Protein AF-A6LJC1-F1 (afdb_monomer)

Structure (mmCIF, N/CA/C/O backbone):
data_AF-A6LJC1-F1
#
_entry.id   AF-A6LJC1-F1
#
loop_
_atom_site.group_PDB
_atom_site.id
_atom_site.type_symbol
_atom_site.label_atom_id
_atom_site.label_alt_id
_atom_site.label_comp_id
_atom_site.label_asym_id
_atom_site.label_entity_id
_atom_site.label_seq_id
_atom_site.pdbx_PDB_ins_code
_atom_site.Cartn_x
_atom_site.Cartn_y
_atom_site.Cartn_z
_atom_site.occupancy
_atom_site.B_iso_or_equiv
_atom_site.auth_seq_id
_atom_site.auth_comp_id
_atom_site.auth_asym_id
_atom_site.auth_atom_id
_atom_site.pdbx_PDB_model_num
ATOM 1 N N . MET A 1 1 ? 18.088 35.840 -22.273 1.00 44.97 1 MET A N 1
ATOM 2 C CA . MET A 1 1 ? 19.261 35.003 -22.589 1.00 44.97 1 MET A CA 1
ATOM 3 C C . MET A 1 1 ? 19.607 34.195 -21.344 1.00 44.97 1 MET A C 1
ATOM 5 O O . MET A 1 1 ? 20.557 34.519 -20.657 1.00 44.97 1 MET A O 1
ATOM 9 N N . PHE A 1 2 ? 18.750 33.242 -20.969 1.00 52.53 2 PHE A N 1
ATOM 10 C CA . PHE A 1 2 ? 18.917 32.394 -19.770 1.00 52.53 2 PHE A CA 1
ATOM 11 C C . PHE A 1 2 ? 18.926 30.900 -20.151 1.00 52.53 2 PHE A C 1
ATOM 13 O O . PHE A 1 2 ? 18.667 30.050 -19.310 1.00 52.53 2 PHE A O 1
ATOM 20 N N . PHE A 1 3 ? 19.158 30.592 -21.434 1.00 51.66 3 PHE A N 1
ATOM 21 C CA . PHE A 1 3 ? 19.038 29.243 -21.999 1.00 51.66 3 PHE A CA 1
ATOM 22 C C . PHE A 1 3 ? 20.024 28.993 -23.157 1.00 51.66 3 PHE A C 1
ATOM 24 O O . PHE A 1 3 ? 19.712 28.208 -24.041 1.00 51.66 3 PHE A O 1
ATOM 31 N N . ASP A 1 4 ? 21.180 29.666 -23.185 1.00 53.00 4 ASP A N 1
ATOM 32 C CA . ASP A 1 4 ? 22.163 29.502 -24.276 1.00 53.00 4 ASP A CA 1
ATOM 33 C C . ASP A 1 4 ? 23.352 28.583 -23.908 1.00 53.00 4 ASP A C 1
ATOM 35 O O . ASP A 1 4 ? 24.203 28.348 -24.753 1.00 53.00 4 ASP A O 1
ATOM 39 N N . ASP A 1 5 ? 23.380 28.000 -22.698 1.00 48.84 5 ASP A N 1
ATOM 40 C CA . ASP A 1 5 ? 24.430 27.065 -22.238 1.00 48.84 5 ASP A CA 1
ATOM 41 C C . ASP A 1 5 ? 23.852 25.666 -21.900 1.00 48.84 5 ASP A C 1
ATOM 43 O O . ASP A 1 5 ? 24.115 25.103 -20.838 1.00 48.84 5 ASP A O 1
ATOM 47 N N . ILE A 1 6 ? 22.992 25.109 -22.763 1.00 56.88 6 ILE A N 1
ATOM 48 C CA . ILE A 1 6 ? 22.464 23.731 -22.634 1.00 56.88 6 ILE A CA 1
ATOM 49 C C . ILE A 1 6 ? 23.074 22.866 -23.744 1.00 56.88 6 ILE A C 1
ATOM 51 O O . ILE A 1 6 ? 22.372 22.377 -24.619 1.00 56.88 6 ILE A O 1
ATOM 55 N N . ASP A 1 7 ? 24.393 22.691 -23.720 1.00 52.44 7 ASP A N 1
ATOM 56 C CA . ASP A 1 7 ? 25.081 21.688 -24.553 1.00 52.44 7 ASP A CA 1
ATOM 57 C C . ASP A 1 7 ? 25.532 20.456 -23.736 1.00 52.44 7 ASP A C 1
ATOM 59 O O . ASP A 1 7 ? 26.053 19.498 -24.293 1.00 52.44 7 ASP A O 1
ATOM 63 N N . ASP A 1 8 ? 25.252 20.412 -22.425 1.00 54.47 8 ASP A N 1
ATOM 64 C CA . ASP A 1 8 ? 25.630 19.311 -21.511 1.00 54.47 8 ASP A CA 1
ATOM 65 C C . ASP A 1 8 ? 24.473 18.322 -21.217 1.00 54.47 8 ASP A C 1
ATOM 67 O O . ASP A 1 8 ? 24.368 17.720 -20.142 1.00 54.47 8 ASP A O 1
ATOM 71 N N . PHE A 1 9 ? 23.558 18.155 -22.179 1.00 51.75 9 PHE A N 1
ATOM 72 C CA . PHE A 1 9 ? 22.366 17.306 -22.046 1.00 51.75 9 PHE A CA 1
ATOM 73 C C . PHE A 1 9 ? 22.691 15.798 -21.992 1.00 51.75 9 PHE A C 1
ATOM 75 O O . PHE A 1 9 ? 21.940 15.044 -21.375 1.00 51.75 9 PHE A O 1
ATOM 82 N N . GLU A 1 10 ? 23.836 15.355 -22.533 1.00 56.34 10 GLU A N 1
ATOM 83 C CA . GLU A 1 10 ? 24.257 13.941 -22.477 1.00 56.34 10 GLU A CA 1
ATOM 84 C C . GLU A 1 10 ? 24.495 13.451 -21.034 1.00 56.34 10 GLU A C 1
ATOM 86 O O . GLU A 1 10 ? 24.238 12.288 -20.728 1.00 56.34 10 GLU A O 1
ATOM 91 N N . SER A 1 11 ? 24.891 14.334 -20.105 1.00 65.38 11 SER A N 1
ATOM 92 C CA . SER A 1 11 ? 25.099 13.951 -18.696 1.00 65.38 11 SER A CA 1
ATOM 93 C C . SER A 1 11 ? 23.804 13.867 -17.879 1.00 65.38 11 SER A C 1
ATOM 95 O O . SER A 1 11 ? 23.772 13.227 -16.823 1.00 65.38 11 SER A O 1
ATOM 97 N N . LEU A 1 12 ? 22.722 14.499 -18.351 1.00 73.12 12 LEU A N 1
ATOM 98 C CA . LEU A 1 12 ? 21.452 14.544 -17.630 1.00 73.12 12 LEU A CA 1
ATOM 99 C C . LEU A 1 12 ? 20.742 13.191 -17.691 1.00 73.12 12 LEU A C 1
ATOM 101 O O . LEU A 1 12 ? 20.231 12.726 -16.672 1.00 73.12 12 LEU A O 1
ATOM 105 N N . ASP A 1 13 ? 20.744 12.542 -18.855 1.00 75.12 13 ASP A N 1
ATOM 106 C CA . ASP A 1 13 ? 20.148 11.216 -19.019 1.00 75.12 13 ASP A CA 1
ATOM 107 C C . ASP A 1 13 ? 20.894 10.165 -18.187 1.00 75.12 13 ASP A C 1
ATOM 109 O O . ASP A 1 13 ? 20.263 9.377 -17.477 1.00 75.12 13 ASP A O 1
ATOM 113 N N . ASP A 1 14 ? 22.228 10.205 -18.164 1.00 76.81 14 ASP A N 1
ATOM 114 C CA . ASP A 1 14 ? 23.044 9.329 -17.315 1.00 76.81 14 ASP A CA 1
ATOM 115 C C . ASP A 1 14 ? 22.827 9.591 -15.819 1.00 76.81 14 ASP A C 1
ATOM 117 O O . ASP A 1 14 ? 22.738 8.655 -15.017 1.00 76.81 14 ASP A O 1
ATOM 121 N N . PHE A 1 15 ? 22.660 10.855 -15.426 1.00 76.56 15 PHE A N 1
ATOM 122 C CA . PHE A 1 15 ? 22.322 11.225 -14.055 1.00 76.56 15 PHE A CA 1
ATOM 123 C C . PHE A 1 15 ? 20.930 10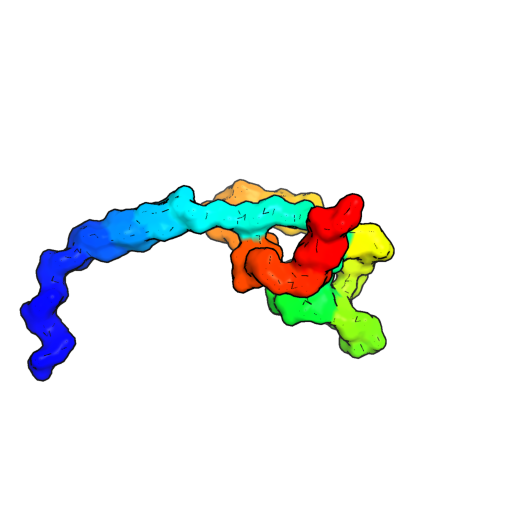.720 -13.647 1.00 76.56 15 PHE A C 1
ATOM 125 O O . PHE A 1 15 ? 20.769 10.120 -12.580 1.00 76.56 15 PHE A O 1
ATOM 132 N N . VAL A 1 16 ? 19.923 10.892 -14.509 1.00 74.56 16 VAL A N 1
ATOM 133 C CA . VAL A 1 16 ? 18.558 10.396 -14.280 1.00 74.56 16 VAL A CA 1
ATOM 134 C C . VAL A 1 16 ? 18.544 8.869 -14.210 1.00 74.56 16 VAL A C 1
ATOM 136 O O . VAL A 1 16 ? 17.908 8.305 -13.316 1.00 74.56 16 VAL A O 1
ATOM 139 N N . ASN A 1 17 ? 19.278 8.192 -15.093 1.00 71.56 17 ASN A N 1
ATOM 140 C CA . ASN A 1 17 ? 19.416 6.738 -15.082 1.00 71.56 17 ASN A CA 1
ATOM 141 C C . ASN A 1 17 ? 20.123 6.244 -13.812 1.00 71.56 17 ASN A C 1
ATOM 143 O O . ASN A 1 17 ? 19.676 5.276 -13.196 1.00 71.56 17 ASN A O 1
ATOM 147 N N . SER A 1 18 ? 21.165 6.939 -13.354 1.00 72.69 18 SER A N 1
ATOM 148 C CA . SER A 1 18 ? 21.846 6.632 -12.093 1.00 72.69 18 SER A CA 1
ATOM 149 C C . SER A 1 18 ? 20.915 6.768 -10.884 1.00 72.69 18 SER A C 1
ATOM 151 O O . SER A 1 18 ? 20.895 5.888 -10.023 1.00 72.69 18 SER A O 1
ATOM 153 N N . ILE A 1 19 ? 20.078 7.810 -10.827 1.00 70.12 19 ILE A N 1
ATOM 154 C CA . ILE A 1 19 ? 19.088 7.966 -9.750 1.00 70.12 19 ILE A CA 1
ATOM 155 C C . ILE A 1 19 ? 18.021 6.872 -9.824 1.00 70.12 19 ILE A C 1
ATOM 157 O O . ILE A 1 19 ? 17.723 6.247 -8.807 1.00 70.12 19 ILE A O 1
ATOM 161 N N . ARG A 1 20 ? 17.470 6.591 -11.011 1.00 66.38 20 ARG A N 1
ATOM 162 C CA . ARG A 1 20 ? 16.469 5.524 -11.192 1.00 66.38 20 ARG A CA 1
ATOM 163 C C . ARG A 1 20 ? 16.983 4.169 -10.708 1.00 66.38 20 ARG A C 1
ATOM 165 O O . ARG A 1 20 ? 16.232 3.437 -10.071 1.00 66.38 20 ARG A O 1
ATOM 172 N N . ASN A 1 21 ? 18.257 3.873 -10.955 1.00 65.12 21 ASN A N 1
ATOM 173 C CA . ASN A 1 21 ? 18.873 2.598 -10.590 1.00 65.12 21 ASN A CA 1
ATOM 174 C C . ASN A 1 21 ? 19.344 2.524 -9.124 1.00 65.12 21 ASN A C 1
ATOM 176 O O . ASN A 1 21 ? 19.501 1.423 -8.603 1.00 65.12 21 ASN A O 1
ATOM 180 N N . ASN A 1 22 ? 19.553 3.659 -8.444 1.00 61.28 22 ASN A N 1
ATOM 181 C CA . ASN A 1 22 ? 20.062 3.697 -7.064 1.00 61.28 22 ASN A CA 1
ATOM 182 C C . ASN A 1 22 ? 18.994 3.974 -5.989 1.00 61.28 22 ASN A C 1
ATOM 184 O O . ASN A 1 22 ? 19.276 3.834 -4.796 1.00 61.28 22 ASN A O 1
ATOM 188 N N . VAL A 1 23 ? 17.763 4.345 -6.360 1.00 63.72 23 VAL A N 1
ATOM 189 C CA . VAL A 1 23 ? 16.673 4.540 -5.389 1.00 63.72 23 VAL A CA 1
ATOM 190 C C . VAL A 1 23 ? 16.021 3.193 -5.067 1.00 63.72 23 VAL A C 1
ATOM 192 O O . VAL A 1 23 ? 15.080 2.748 -5.721 1.00 63.72 23 VAL A O 1
ATOM 195 N N . SER A 1 24 ? 16.522 2.536 -4.021 1.00 67.75 24 SER A N 1
ATOM 196 C CA . SER A 1 24 ? 15.901 1.327 -3.479 1.00 67.75 24 SER A CA 1
ATOM 197 C C . SER A 1 24 ? 14.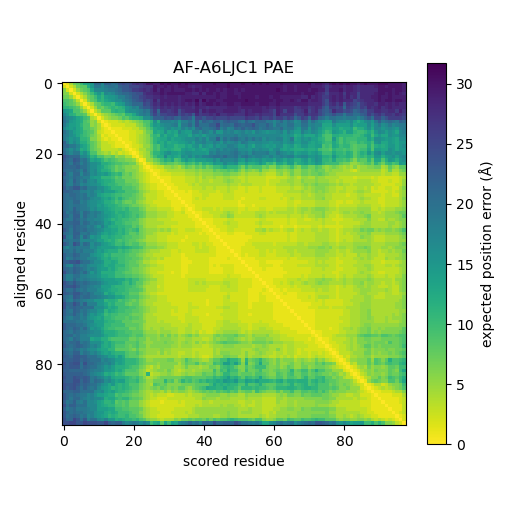702 1.689 -2.602 1.00 67.75 24 SER A C 1
ATOM 199 O O . SER A 1 24 ? 14.838 2.349 -1.568 1.00 67.75 24 SER A O 1
ATOM 201 N N . CYS A 1 25 ? 13.508 1.255 -3.006 1.00 72.38 25 CYS A N 1
ATOM 202 C CA . CYS A 1 25 ? 12.335 1.352 -2.148 1.00 72.38 25 CYS A CA 1
ATOM 203 C C . CYS A 1 25 ? 12.510 0.469 -0.902 1.00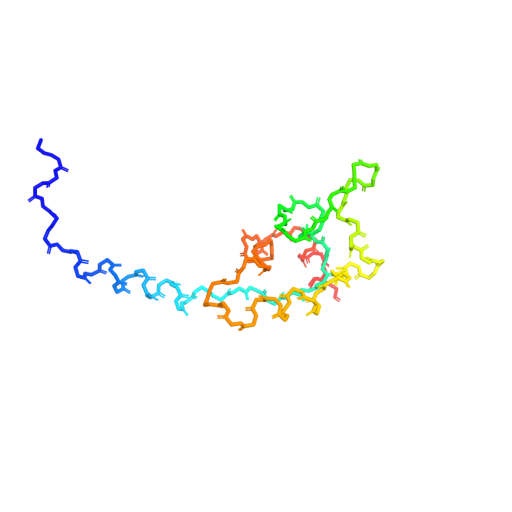 72.38 25 CYS A C 1
ATOM 205 O O . CYS A 1 25 ? 12.842 -0.710 -1.035 1.00 72.38 25 CYS A O 1
ATOM 207 N N . PRO A 1 26 ? 12.210 0.971 0.308 1.00 77.38 26 PRO A N 1
ATOM 208 C CA . PRO A 1 26 ? 12.177 0.129 1.494 1.00 77.38 26 PRO A CA 1
ATOM 209 C C . PRO A 1 26 ? 11.182 -1.023 1.348 1.00 77.38 26 PRO A C 1
ATOM 211 O O . PRO A 1 26 ? 10.068 -0.839 0.851 1.00 77.38 26 PRO A O 1
ATOM 214 N N . GLU A 1 27 ? 11.535 -2.185 1.900 1.00 80.44 27 GLU A N 1
ATOM 215 C CA . GLU A 1 27 ? 10.625 -3.329 1.970 1.00 80.44 27 GLU A CA 1
ATOM 216 C C . GLU A 1 27 ? 9.309 -2.971 2.669 1.00 80.44 27 GLU A C 1
ATOM 218 O O . GLU A 1 27 ? 9.285 -2.246 3.669 1.00 80.44 27 GLU A O 1
ATOM 223 N N . CYS A 1 28 ? 8.191 -3.511 2.188 1.00 82.69 28 CYS A N 1
ATOM 224 C CA . CYS A 1 28 ? 6.898 -3.300 2.826 1.00 82.69 28 CYS A CA 1
ATOM 225 C C . CYS A 1 28 ? 6.826 -4.048 4.166 1.00 82.69 28 CYS A C 1
ATOM 227 O O . CYS A 1 28 ? 6.702 -5.267 4.204 1.00 82.69 28 CYS A O 1
ATOM 229 N N . VAL A 1 29 ? 6.792 -3.313 5.280 1.00 86.62 29 VAL A N 1
ATOM 230 C CA . VAL A 1 29 ? 6.614 -3.902 6.623 1.00 86.62 29 VAL A CA 1
ATOM 231 C C . VAL A 1 29 ? 5.145 -4.153 6.976 1.00 86.62 29 VAL A C 1
ATOM 233 O O . VAL A 1 29 ? 4.831 -4.456 8.121 1.00 86.62 29 VAL A O 1
ATOM 236 N N . GLN A 1 30 ? 4.211 -4.007 6.028 1.00 88.19 30 GLN A N 1
ATOM 237 C CA . GLN A 1 30 ? 2.771 -4.216 6.247 1.00 88.19 30 GLN A CA 1
ATOM 238 C C . GLN A 1 30 ? 2.216 -3.347 7.398 1.00 88.19 30 GLN A C 1
ATOM 240 O O . GLN A 1 30 ? 1.527 -3.830 8.292 1.00 88.19 30 GLN A O 1
ATOM 245 N N . CYS A 1 31 ? 2.594 -2.065 7.449 1.00 88.00 31 CYS A N 1
ATOM 246 C CA . CYS A 1 31 ? 2.095 -1.114 8.456 1.00 88.00 31 CYS A CA 1
ATOM 247 C C . CYS A 1 31 ? 0.766 -0.442 8.055 1.00 88.00 31 CYS A C 1
ATOM 249 O O . CYS A 1 31 ? 0.203 0.331 8.825 1.00 88.00 31 CYS A O 1
ATOM 251 N N . GLY A 1 32 ? 0.257 -0.714 6.847 1.00 89.69 32 GLY A N 1
ATOM 252 C CA . GLY A 1 32 ? -1.020 -0.189 6.353 1.00 89.69 32 GLY A CA 1
ATOM 253 C C . GLY A 1 32 ? -1.017 1.296 5.984 1.00 89.69 32 GLY A C 1
ATOM 254 O O . GLY A 1 32 ? -2.044 1.794 5.537 1.00 89.69 32 GLY A O 1
ATOM 255 N N . TYR A 1 33 ? 0.111 2.002 6.129 1.00 89.56 33 TYR A N 1
ATOM 256 C CA . TYR A 1 33 ? 0.217 3.445 5.878 1.00 89.56 33 TYR A CA 1
ATOM 257 C C . TYR A 1 33 ? -0.305 3.853 4.493 1.00 89.56 33 TYR A C 1
ATOM 259 O O . TYR A 1 33 ? -1.089 4.793 4.375 1.00 89.56 33 TYR A O 1
ATOM 267 N N . CYS A 1 34 ? 0.047 3.091 3.452 1.00 87.94 34 CYS A N 1
ATOM 268 C CA . CYS A 1 34 ? -0.372 3.401 2.088 1.00 87.94 34 CYS A CA 1
ATOM 269 C C . CYS A 1 34 ? -1.894 3.346 1.877 1.00 87.9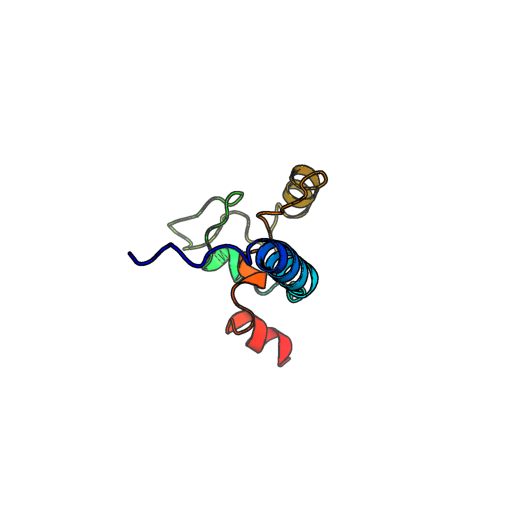4 34 CYS A C 1
ATOM 271 O O . CYS A 1 34 ? -2.423 3.990 0.982 1.00 87.94 34 CYS A O 1
ATOM 273 N N . CYS A 1 35 ? -2.603 2.591 2.715 1.00 91.31 35 CYS A N 1
ATOM 274 C CA . CYS A 1 35 ? -4.053 2.468 2.674 1.00 91.31 35 CYS A CA 1
ATOM 275 C C . CYS A 1 35 ? -4.765 3.480 3.580 1.00 91.31 35 CYS A C 1
ATOM 277 O O . CYS A 1 35 ? -5.986 3.524 3.561 1.00 91.31 35 CYS A O 1
ATOM 279 N N . LYS A 1 36 ? -4.032 4.248 4.395 1.00 90.56 36 LYS A N 1
ATOM 280 C CA . LYS A 1 36 ? -4.593 5.207 5.362 1.00 90.56 36 LYS A CA 1
ATOM 281 C C . LYS A 1 36 ? -4.269 6.660 5.027 1.00 90.56 36 LYS A C 1
ATOM 283 O O . LYS A 1 36 ? -4.925 7.548 5.541 1.00 90.56 36 LYS A O 1
ATOM 288 N N . VAL A 1 37 ? -3.217 6.915 4.247 1.00 87.50 37 VAL A N 1
ATOM 289 C CA . VAL A 1 37 ? -2.692 8.282 4.071 1.00 87.50 37 VAL A CA 1
ATOM 290 C C . VAL A 1 37 ? -2.372 8.617 2.618 1.00 87.50 37 VAL A C 1
ATOM 292 O O . VAL A 1 37 ? -2.560 9.753 2.196 1.00 87.50 37 VAL A O 1
ATOM 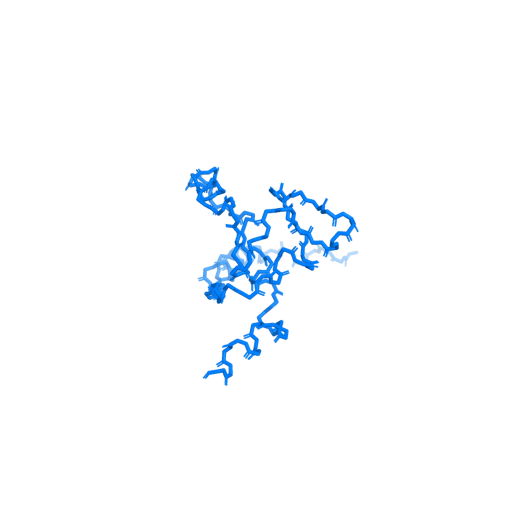295 N N . THR A 1 38 ? -1.864 7.662 1.837 1.00 83.94 38 THR A N 1
ATOM 296 C CA . THR A 1 38 ? -1.351 7.964 0.493 1.00 83.94 38 THR A CA 1
ATOM 297 C C . THR A 1 38 ? -2.393 7.701 -0.592 1.00 83.94 38 THR A C 1
ATOM 299 O O . THR A 1 38 ? -3.078 6.679 -0.516 1.00 83.94 38 THR A O 1
ATOM 302 N N . PRO A 1 39 ? -2.456 8.528 -1.650 1.00 84.25 39 PRO A N 1
ATOM 303 C CA . PRO A 1 39 ? -3.272 8.234 -2.823 1.00 84.25 39 PRO A CA 1
ATOM 304 C C . PRO A 1 39 ? -2.898 6.883 -3.443 1.00 84.25 39 PRO A C 1
ATOM 306 O O . PRO A 1 39 ? -1.720 6.575 -3.627 1.00 84.25 39 PRO A O 1
ATOM 309 N N . CYS A 1 40 ? -3.903 6.080 -3.786 1.00 88.88 40 CYS A N 1
ATOM 310 C CA . CYS A 1 40 ? -3.712 4.778 -4.416 1.00 88.88 40 CYS A CA 1
ATOM 311 C C . CYS A 1 40 ? -4.578 4.679 -5.672 1.00 88.88 40 CYS A C 1
ATOM 313 O O . CYS A 1 40 ? -5.800 4.654 -5.571 1.00 88.88 40 CYS A O 1
ATOM 315 N N . TYR A 1 41 ? -3.947 4.548 -6.842 1.00 89.75 41 TYR A N 1
ATOM 316 C CA . TYR A 1 41 ? -4.634 4.417 -8.137 1.00 89.75 41 TYR A CA 1
ATOM 317 C C . TYR A 1 41 ? -5.517 3.166 -8.259 1.00 89.75 41 TYR A C 1
ATOM 319 O O . TYR A 1 41 ? -6.397 3.109 -9.111 1.00 89.75 41 TYR A O 1
ATOM 327 N N . TYR A 1 42 ? -5.271 2.162 -7.417 1.00 92.38 42 TYR A N 1
ATOM 328 C CA . TYR A 1 42 ? -6.004 0.894 -7.397 1.00 92.38 42 TYR A CA 1
ATOM 329 C C . TYR A 1 42 ? -6.960 0.776 -6.206 1.00 92.38 42 TYR A C 1
ATOM 331 O O . TYR A 1 42 ? -7.734 -0.177 -6.119 1.00 92.38 42 TYR A O 1
ATOM 339 N N . GLY A 1 43 ? -6.846 1.694 -5.245 1.00 90.12 43 GLY A N 1
ATOM 340 C CA . GLY A 1 43 ? -7.620 1.674 -4.015 1.00 90.12 43 GLY A CA 1
ATOM 341 C C . GLY A 1 43 ? -9.021 2.231 -4.220 1.00 90.12 43 GLY A C 1
ATOM 342 O O . GLY A 1 43 ? -9.287 2.961 -5.170 1.00 90.12 43 GLY A O 1
ATOM 343 N N . LYS A 1 44 ? -9.906 1.908 -3.282 1.00 94.56 44 LYS A N 1
ATOM 344 C CA . LYS A 1 44 ? -11.195 2.574 -3.123 1.00 94.56 44 LYS A CA 1
ATOM 345 C C . LYS A 1 44 ? -11.225 3.141 -1.716 1.00 94.56 44 LYS A C 1
ATOM 347 O O . LYS A 1 44 ? -11.005 2.392 -0.769 1.00 94.56 44 LYS A O 1
ATOM 352 N N . TRP A 1 45 ? -11.361 4.454 -1.599 1.00 94.12 45 TRP A N 1
ATOM 353 C CA . TRP A 1 45 ? -11.383 5.128 -0.307 1.00 94.12 45 TRP A CA 1
ATOM 354 C C . TRP A 1 45 ? -12.766 4.968 0.333 1.00 94.12 45 TRP A C 1
ATOM 356 O O . TRP A 1 45 ? -13.772 5.157 -0.344 1.00 94.12 45 TRP A O 1
ATOM 366 N N . ASP A 1 46 ? -12.793 4.574 1.604 1.00 96.19 46 ASP A N 1
ATOM 367 C CA . ASP A 1 46 ? -13.978 4.515 2.458 1.00 96.19 46 ASP A CA 1
ATOM 368 C C . ASP A 1 46 ? -13.974 5.776 3.329 1.00 96.19 46 ASP A C 1
ATOM 370 O O . ASP A 1 46 ? -13.136 5.902 4.228 1.00 96.19 46 ASP A O 1
ATOM 374 N N . ASP A 1 47 ? -14.877 6.714 3.038 1.00 94.44 47 ASP A N 1
ATOM 375 C CA . ASP A 1 47 ? -14.979 7.982 3.768 1.00 94.44 47 ASP A CA 1
ATOM 376 C C . ASP A 1 47 ? -15.444 7.790 5.219 1.00 94.44 47 ASP A C 1
ATOM 378 O O . ASP A 1 47 ? -15.036 8.548 6.094 1.00 94.44 47 ASP A O 1
ATOM 382 N N . GLU A 1 48 ? -16.245 6.760 5.511 1.00 96.00 48 GLU A N 1
ATOM 383 C CA . GLU A 1 48 ? -16.737 6.498 6.870 1.00 96.00 48 GLU A CA 1
ATOM 384 C C . GLU A 1 48 ? -15.635 5.932 7.769 1.00 96.00 48 GLU A C 1
ATOM 386 O O . GLU A 1 48 ? -15.573 6.232 8.962 1.00 96.00 48 GLU A O 1
ATOM 391 N N . LYS A 1 49 ? -14.762 5.086 7.206 1.00 93.75 49 LYS A N 1
ATOM 392 C CA . LYS A 1 49 ? -13.649 4.456 7.938 1.00 93.75 49 LYS A CA 1
ATOM 393 C C . LYS A 1 49 ? -12.318 5.189 7.793 1.00 93.75 49 LYS A C 1
ATOM 395 O O . LYS A 1 49 ? -11.325 4.710 8.350 1.00 93.75 49 LYS A O 1
ATOM 400 N N . GLU A 1 50 ? -12.293 6.271 7.017 1.00 94.94 50 GLU A N 1
ATOM 401 C CA . GLU A 1 50 ? -11.113 7.078 6.685 1.00 94.94 50 GLU A CA 1
ATOM 402 C C . GLU A 1 50 ? -9.915 6.226 6.224 1.00 94.94 50 GLU A C 1
ATOM 404 O O . GLU A 1 50 ? -8.774 6.398 6.665 1.00 94.94 50 GLU A O 1
ATOM 409 N N . ARG A 1 51 ? -10.176 5.227 5.373 1.00 94.69 51 ARG A N 1
ATOM 410 C CA . ARG A 1 51 ? -9.142 4.309 4.868 1.00 94.69 51 ARG A CA 1
ATOM 411 C C . ARG A 1 51 ? -9.568 3.612 3.585 1.00 94.69 51 ARG A C 1
ATOM 413 O O . ARG A 1 51 ? -10.736 3.564 3.241 1.00 94.69 51 ARG A O 1
ATOM 420 N N . CYS A 1 52 ? -8.625 2.981 2.899 1.00 95.00 52 CYS A N 1
ATOM 421 C CA . CYS A 1 52 ? -8.912 2.123 1.754 1.00 95.00 52 CYS A CA 1
ATOM 422 C C . CYS A 1 52 ? -9.789 0.924 2.163 1.00 95.00 52 CYS A C 1
ATOM 424 O O . CYS A 1 52 ? -9.442 0.197 3.097 1.00 95.00 52 CYS A O 1
ATOM 426 N N . GLU A 1 53 ? -10.858 0.661 1.409 1.00 96.56 53 GLU A N 1
ATOM 427 C CA . GLU A 1 53 ? -11.774 -0.477 1.584 1.00 96.56 53 GLU A CA 1
ATOM 428 C C . GLU A 1 53 ? -11.053 -1.831 1.542 1.00 96.56 53 GLU A C 1
ATOM 430 O O . GLU A 1 53 ? -11.471 -2.790 2.184 1.00 96.56 53 GLU A O 1
ATOM 435 N N . TYR A 1 54 ? -9.936 -1.912 0.814 1.00 95.50 54 TYR A N 1
ATOM 436 C CA . TYR A 1 54 ? -9.145 -3.136 0.682 1.00 95.50 54 TYR A CA 1
ATOM 437 C C . TYR A 1 54 ? -8.119 -3.331 1.806 1.00 95.50 54 TYR A C 1
ATOM 439 O O . TYR A 1 54 ? -7.299 -4.250 1.730 1.00 95.50 54 TYR A O 1
ATOM 447 N N . LEU A 1 55 ? -8.092 -2.465 2.823 1.00 95.12 55 LEU A N 1
ATOM 448 C CA . LEU A 1 55 ? -7.207 -2.638 3.969 1.00 95.12 55 LEU A CA 1
ATOM 449 C C . LEU A 1 55 ? -7.718 -3.765 4.873 1.00 95.12 55 LEU A C 1
ATOM 451 O O . LEU A 1 55 ? -8.784 -3.667 5.473 1.00 95.12 55 LEU A O 1
ATOM 455 N N . THR A 1 56 ? -6.913 -4.816 5.000 1.00 94.50 56 THR A N 1
ATOM 456 C CA . THR A 1 56 ? -7.184 -5.948 5.899 1.00 94.50 56 THR A CA 1
ATOM 457 C C . THR A 1 56 ? -6.855 -5.614 7.358 1.00 94.50 56 THR A C 1
ATOM 459 O O . THR A 1 56 ? -6.095 -4.683 7.638 1.00 94.50 56 THR A O 1
ATOM 462 N N . GLU A 1 57 ? -7.369 -6.419 8.291 1.00 92.19 57 GLU A N 1
ATOM 463 C CA . GLU A 1 57 ? -7.098 -6.295 9.735 1.00 92.19 57 GLU A CA 1
ATOM 464 C C . GLU A 1 57 ? -5.600 -6.414 10.071 1.00 92.19 57 GLU A C 1
ATOM 466 O O . GLU A 1 57 ? -5.082 -5.692 10.922 1.00 92.19 57 GLU A O 1
ATOM 471 N N . ASP A 1 58 ? -4.866 -7.221 9.301 1.00 90.88 58 ASP A N 1
ATOM 472 C CA . ASP A 1 58 ? -3.409 -7.383 9.393 1.00 90.88 58 ASP A CA 1
ATOM 473 C C . ASP A 1 58 ? -2.605 -6.176 8.869 1.00 90.88 58 ASP A C 1
ATOM 475 O O . ASP A 1 58 ? -1.374 -6.227 8.791 1.00 90.88 58 ASP A O 1
ATOM 479 N N . ASN A 1 59 ? -3.266 -5.086 8.467 1.00 91.25 59 ASN A N 1
ATOM 480 C CA . ASN A 1 59 ? -2.663 -3.934 7.793 1.00 91.25 59 ASN A CA 1
ATOM 481 C C . ASN A 1 59 ? -1.979 -4.278 6.447 1.00 91.25 59 ASN A C 1
ATOM 483 O O . ASN A 1 59 ? -1.011 -3.625 6.035 1.00 91.25 59 ASN A O 1
ATOM 487 N N . LYS A 1 60 ? -2.498 -5.291 5.737 1.00 90.56 60 LYS A N 1
ATOM 488 C CA . LYS A 1 60 ? -2.085 -5.674 4.373 1.00 90.56 60 LYS A CA 1
ATOM 489 C C . LYS A 1 60 ? -3.087 -5.171 3.333 1.00 90.56 60 LYS A C 1
ATOM 491 O O . LYS A 1 60 ? -4.274 -5.020 3.628 1.00 90.56 60 LYS A O 1
ATOM 496 N N . CYS A 1 61 ? -2.618 -4.973 2.102 1.00 91.25 61 CYS A N 1
ATOM 497 C CA . CYS A 1 61 ? -3.485 -4.692 0.960 1.00 91.25 61 CYS A CA 1
ATOM 498 C C . CYS A 1 61 ? -4.170 -5.988 0.494 1.00 91.25 61 CYS A C 1
ATOM 500 O O . CYS A 1 61 ? -3.500 -6.902 0.014 1.00 91.25 61 CYS A O 1
ATOM 502 N N . GLY A 1 62 ? -5.497 -6.062 0.612 1.00 93.69 62 GLY A N 1
ATOM 503 C CA . GLY A 1 62 ? -6.294 -7.244 0.264 1.00 93.69 62 GLY A CA 1
ATOM 504 C C . GLY A 1 62 ? -6.328 -7.570 -1.232 1.00 93.69 62 GLY A C 1
ATOM 505 O O . GLY A 1 62 ? -6.628 -8.696 -1.607 1.00 93.69 62 GLY A O 1
ATOM 506 N N . ILE A 1 63 ? -5.963 -6.615 -2.092 1.00 93.94 63 ILE A N 1
ATOM 507 C CA . ILE A 1 63 ? -5.888 -6.794 -3.551 1.00 93.94 63 ILE A CA 1
ATOM 508 C C . ILE A 1 63 ? -4.446 -6.793 -4.080 1.00 93.94 63 ILE A C 1
ATOM 510 O O . ILE A 1 63 ? -4.235 -6.645 -5.281 1.00 93.94 63 ILE A O 1
ATOM 514 N N . TYR A 1 64 ? -3.449 -6.979 -3.205 1.00 90.50 64 TYR A N 1
ATOM 515 C CA . TYR A 1 64 ? -2.028 -6.941 -3.571 1.00 90.50 64 TYR A CA 1
ATOM 516 C C . TYR A 1 64 ? -1.694 -7.852 -4.758 1.00 90.50 64 TYR A C 1
ATOM 518 O O . TYR A 1 64 ? -1.134 -7.385 -5.744 1.00 90.50 64 TYR A O 1
ATOM 526 N N . GLY A 1 65 ? -2.097 -9.128 -4.700 1.00 91.00 65 GLY A N 1
ATOM 527 C CA . GLY A 1 65 ? -1.813 -10.092 -5.769 1.00 91.00 65 GLY A CA 1
ATOM 528 C C . GLY A 1 65 ? -2.405 -9.677 -7.118 1.00 91.00 65 GLY A C 1
ATOM 529 O O . GLY A 1 65 ? -1.747 -9.802 -8.144 1.00 91.00 65 GLY A O 1
ATOM 530 N N . LYS A 1 66 ? -3.608 -9.086 -7.110 1.00 94.06 66 LYS A N 1
ATOM 531 C CA . LYS A 1 66 ? -4.240 -8.555 -8.323 1.00 94.06 66 LYS A CA 1
ATOM 532 C C . LYS A 1 66 ? -3.432 -7.395 -8.906 1.00 94.06 66 LYS A C 1
ATOM 534 O O . LYS A 1 66 ? -3.246 -7.340 -10.114 1.00 94.06 66 LYS A O 1
ATOM 539 N N . ILE A 1 67 ? -2.958 -6.473 -8.067 1.00 91.94 67 ILE A N 1
ATOM 540 C CA . ILE A 1 67 ? -2.166 -5.322 -8.521 1.00 91.94 67 ILE A CA 1
ATOM 541 C C . ILE A 1 67 ? -0.815 -5.768 -9.079 1.00 91.94 67 ILE A C 1
ATOM 543 O O . ILE A 1 67 ? -0.425 -5.302 -10.144 1.00 91.94 67 ILE A O 1
ATOM 547 N N . VAL A 1 68 ? -0.141 -6.704 -8.405 1.00 89.31 68 VAL A N 1
ATOM 548 C CA . VAL A 1 68 ? 1.127 -7.271 -8.884 1.00 89.31 68 VAL A CA 1
ATOM 549 C C . VAL A 1 68 ? 0.964 -7.902 -10.264 1.00 89.31 68 VAL A C 1
ATOM 551 O O . VAL A 1 68 ? 1.808 -7.665 -11.122 1.00 89.31 68 VAL A O 1
ATOM 554 N N . GLU A 1 69 ? -0.124 -8.637 -10.504 1.00 94.12 69 GLU A N 1
ATOM 555 C CA . GLU A 1 69 ? -0.387 -9.220 -11.823 1.00 94.12 69 GLU A CA 1
ATOM 556 C C . GLU A 1 69 ? -0.707 -8.142 -12.874 1.00 94.12 69 GLU A C 1
ATOM 558 O O . GLU A 1 69 ? -0.163 -8.175 -13.971 1.00 94.12 69 GLU A O 1
ATOM 563 N N . MET A 1 70 ? -1.519 -7.131 -12.534 1.00 92.06 70 MET A N 1
ATOM 564 C CA . MET A 1 70 ? -1.844 -6.016 -13.443 1.00 92.06 70 MET A CA 1
ATOM 565 C C . MET A 1 70 ? -0.626 -5.158 -13.826 1.00 92.06 70 MET A C 1
ATOM 567 O O . MET A 1 70 ? -0.629 -4.514 -14.876 1.00 92.06 70 MET A O 1
ATOM 571 N N . GLU A 1 71 ? 0.386 -5.082 -12.961 1.00 91.75 71 GLU A N 1
ATOM 572 C CA . GLU A 1 71 ? 1.612 -4.307 -13.187 1.00 91.75 71 GLU A CA 1
ATOM 573 C C . GLU A 1 71 ? 2.816 -5.169 -13.584 1.00 91.75 71 GLU A C 1
ATOM 575 O O . GLU A 1 71 ? 3.933 -4.657 -13.648 1.00 91.75 71 GLU A O 1
ATOM 580 N N . LYS A 1 72 ? 2.622 -6.468 -13.833 1.00 91.06 72 LYS A N 1
ATOM 581 C CA . LYS A 1 72 ? 3.717 -7.416 -14.064 1.00 91.06 72 LYS A CA 1
ATOM 582 C C . LYS A 1 72 ? 4.607 -7.027 -15.243 1.00 91.06 72 LYS A C 1
ATOM 584 O O . LYS A 1 72 ? 5.826 -7.091 -15.116 1.00 91.06 72 LYS A O 1
ATOM 589 N N . ASP A 1 73 ? 3.992 -6.567 -16.328 1.00 92.44 73 ASP A N 1
ATOM 590 C CA . ASP A 1 73 ? 4.675 -6.198 -17.573 1.00 92.44 73 ASP A CA 1
ATOM 591 C C . ASP A 1 73 ? 4.974 -4.690 -17.669 1.00 92.44 73 ASP A C 1
ATOM 593 O O . ASP A 1 73 ? 5.420 -4.202 -18.707 1.00 92.44 73 ASP A O 1
ATOM 597 N N . LYS A 1 74 ? 4.711 -3.920 -16.602 1.00 85.81 74 LYS A N 1
ATOM 598 C CA . LYS A 1 74 ? 4.978 -2.478 -16.582 1.00 85.81 74 LYS A CA 1
ATOM 599 C C . LYS A 1 74 ? 6.400 -2.210 -16.109 1.00 85.81 74 LYS A C 1
ATOM 601 O O . LYS A 1 74 ? 6.779 -2.608 -15.009 1.00 85.81 74 LYS A O 1
ATOM 606 N N . GLU A 1 75 ? 7.139 -1.447 -16.908 1.00 81.56 75 GLU A N 1
ATOM 607 C CA . GLU A 1 75 ? 8.463 -0.932 -16.545 1.00 81.56 75 GLU A CA 1
ATOM 608 C C . GLU A 1 75 ? 8.391 -0.030 -15.301 1.00 81.56 75 GLU A C 1
ATOM 610 O O . GLU A 1 75 ? 9.216 -0.133 -14.397 1.00 81.56 75 GLU A O 1
ATOM 615 N N . VAL A 1 76 ? 7.340 0.796 -15.208 1.00 79.12 76 VAL A N 1
ATOM 616 C CA . VAL A 1 76 ? 7.069 1.654 -14.048 1.00 79.12 76 VAL A CA 1
ATOM 617 C C . VAL A 1 76 ? 5.827 1.163 -13.310 1.00 79.12 76 VAL A C 1
ATOM 619 O O . VAL A 1 76 ? 4.716 1.155 -13.848 1.00 79.12 76 VAL A O 1
ATOM 622 N N . LYS A 1 77 ? 6.016 0.780 -12.045 1.00 82.25 77 LYS A N 1
ATOM 623 C CA . LYS A 1 77 ? 4.950 0.331 -11.143 1.00 82.25 77 LYS A CA 1
ATOM 624 C C . LYS A 1 77 ? 4.416 1.510 -10.339 1.00 82.25 77 LYS A C 1
ATOM 626 O O . LYS A 1 77 ? 5.177 2.233 -9.701 1.00 82.25 77 LYS A O 1
ATOM 631 N N . MET A 1 78 ? 3.102 1.707 -10.365 1.00 82.31 78 MET A N 1
ATOM 632 C CA . MET A 1 78 ? 2.430 2.769 -9.609 1.00 82.31 78 MET A CA 1
ATOM 633 C C . MET A 1 78 ? 2.173 2.328 -8.167 1.00 82.31 78 MET A C 1
ATOM 635 O O . MET A 1 78 ? 2.094 3.154 -7.247 1.00 82.31 78 MET A O 1
ATOM 639 N N . PHE A 1 79 ? 2.032 1.018 -7.957 1.00 83.75 79 PHE A N 1
ATOM 640 C CA . PHE A 1 79 ? 1.831 0.446 -6.641 1.00 83.75 79 PHE A CA 1
ATOM 641 C C . PHE A 1 79 ? 3.120 0.439 -5.815 1.00 83.75 79 PHE A C 1
ATOM 643 O O . PHE A 1 79 ? 4.212 0.212 -6.321 1.00 83.75 79 PHE A O 1
ATOM 650 N N . GLY A 1 80 ? 2.991 0.672 -4.507 1.00 73.44 80 GLY A N 1
ATOM 651 C CA . GLY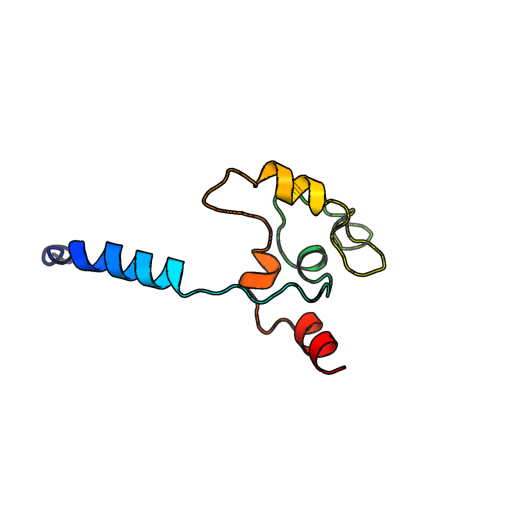 A 1 80 ? 4.129 0.707 -3.579 1.00 73.44 80 GLY A CA 1
ATOM 652 C C . GLY A 1 80 ? 4.747 2.093 -3.384 1.00 73.44 80 GLY A C 1
ATOM 653 O O . GLY A 1 80 ? 5.456 2.294 -2.397 1.00 73.44 80 GLY A O 1
ATOM 654 N N . SER A 1 81 ? 4.382 3.074 -4.215 1.00 71.38 81 SER A N 1
ATOM 655 C CA . SER A 1 81 ? 4.786 4.481 -4.076 1.00 71.38 81 SER A CA 1
ATOM 656 C C . SER A 1 81 ? 4.564 5.021 -2.660 1.00 71.38 81 SER A C 1
ATOM 658 O O . SER A 1 81 ? 5.459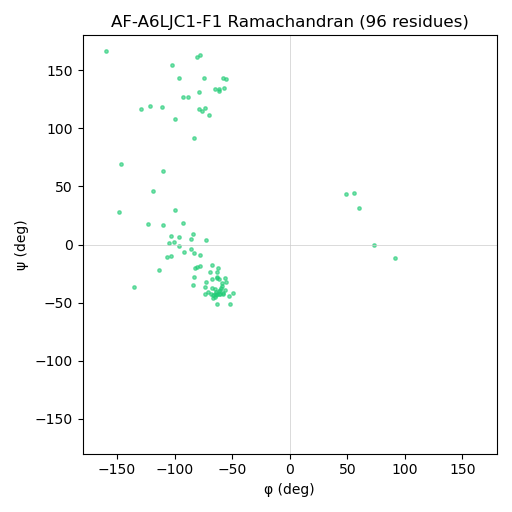 5.637 -2.096 1.00 71.38 81 SER A O 1
ATOM 660 N N . GLY A 1 82 ? 3.445 4.697 -2.006 1.00 72.88 82 GLY A N 1
ATOM 661 C CA . GLY A 1 82 ? 3.195 5.138 -0.630 1.00 72.88 82 GLY A CA 1
ATOM 662 C C . GLY A 1 82 ? 4.211 4.639 0.412 1.00 72.88 82 GLY A C 1
ATOM 663 O O . GLY A 1 82 ? 4.467 5.326 1.398 1.00 72.88 82 GLY A O 1
ATOM 664 N N . CYS A 1 83 ? 4.820 3.468 0.204 1.00 71.88 83 CYS A N 1
ATOM 665 C CA . CYS A 1 83 ? 5.912 2.977 1.051 1.00 71.88 83 CYS A CA 1
ATOM 666 C C . CYS A 1 83 ? 7.270 3.553 0.628 1.00 71.88 83 CYS A C 1
ATOM 668 O O . CYS A 1 83 ? 8.099 3.831 1.492 1.00 71.88 83 CYS A O 1
ATOM 670 N N . CYS A 1 84 ? 7.477 3.758 -0.674 1.00 71.62 84 CYS A N 1
ATOM 671 C CA . CYS A 1 84 ? 8.711 4.303 -1.236 1.00 71.62 84 CYS A CA 1
ATOM 672 C C . CYS A 1 84 ? 8.919 5.789 -0.927 1.00 71.62 84 CYS A C 1
ATOM 674 O O . CYS A 1 84 ? 10.024 6.212 -0.609 1.00 71.62 84 CYS A O 1
ATOM 676 N N . LEU A 1 85 ? 7.849 6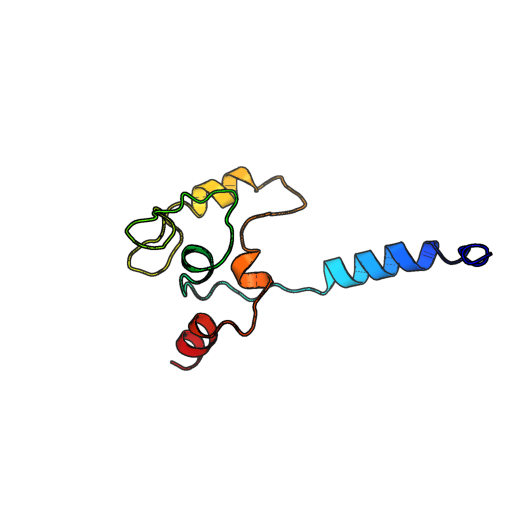.581 -0.997 1.00 69.44 85 LEU A N 1
ATOM 677 C CA . LEU A 1 85 ? 7.894 8.040 -0.899 1.00 69.44 85 LEU A CA 1
ATOM 678 C C . LEU A 1 85 ? 8.047 8.542 0.541 1.00 69.44 85 LEU A C 1
ATOM 680 O O . LEU A 1 85 ? 8.22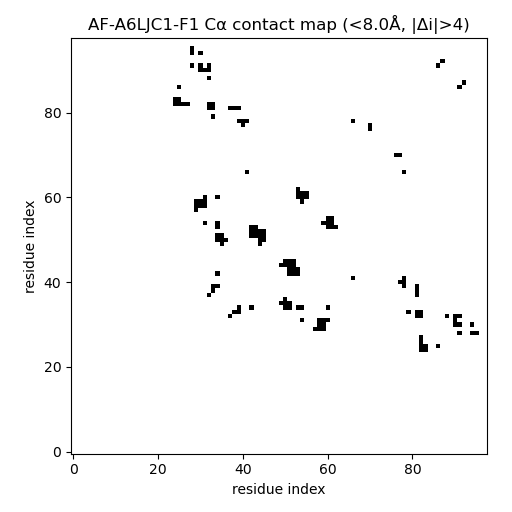7 9.737 0.752 1.00 69.44 85 LEU A O 1
ATOM 684 N N . ASN A 1 86 ? 7.945 7.662 1.545 1.00 69.81 86 ASN A N 1
ATOM 685 C CA . ASN A 1 86 ? 7.952 8.084 2.942 1.00 69.81 86 ASN A CA 1
ATOM 686 C C . ASN A 1 86 ? 8.633 7.057 3.866 1.00 69.81 86 ASN A C 1
ATOM 688 O O . ASN A 1 86 ? 7.992 6.389 4.687 1.00 69.81 86 ASN A O 1
ATOM 692 N N . TYR A 1 87 ? 9.963 6.939 3.722 1.00 71.50 87 TYR A N 1
ATOM 693 C CA . TYR A 1 87 ? 10.819 6.044 4.522 1.00 71.50 87 TYR A CA 1
ATOM 694 C C . TYR A 1 87 ? 10.683 6.289 6.035 1.00 71.50 87 TYR A C 1
ATOM 696 O O . TYR A 1 87 ? 10.744 5.353 6.829 1.00 71.50 87 TYR A O 1
ATOM 704 N N . MET A 1 88 ? 10.433 7.539 6.431 1.00 71.25 88 MET A N 1
ATOM 705 C CA . MET A 1 88 ? 10.288 7.964 7.825 1.00 71.25 88 MET A CA 1
ATOM 706 C C . MET A 1 88 ? 8.836 7.948 8.320 1.00 71.25 88 MET A C 1
ATOM 708 O O . MET A 1 88 ? 8.530 8.583 9.332 1.00 71.25 88 MET A O 1
ATOM 712 N N . ASN A 1 89 ? 7.919 7.234 7.649 1.00 81.94 89 ASN A N 1
ATOM 713 C CA . ASN A 1 89 ? 6.538 7.208 8.124 1.00 81.94 89 ASN A CA 1
ATOM 714 C C . ASN A 1 89 ? 6.454 6.598 9.548 1.00 81.94 89 ASN A C 1
ATOM 716 O O . ASN A 1 89 ? 7.057 5.547 9.809 1.00 81.94 89 ASN A O 1
ATOM 720 N N . PRO A 1 90 ? 5.715 7.228 10.485 1.00 83.88 90 PRO A N 1
ATOM 721 C CA . PRO A 1 90 ? 5.710 6.812 11.889 1.00 83.88 90 PRO A CA 1
ATOM 722 C C . PRO A 1 90 ? 5.253 5.368 12.110 1.00 83.88 90 PRO A C 1
ATOM 724 O O . PRO A 1 90 ? 5.779 4.683 12.983 1.00 83.88 90 PRO A O 1
ATOM 727 N N . GLU A 1 91 ? 4.298 4.885 11.315 1.00 85.94 91 GLU A N 1
ATOM 728 C CA . GLU A 1 91 ? 3.742 3.533 11.440 1.00 85.94 91 GLU A CA 1
ATOM 729 C C . GLU A 1 91 ? 4.775 2.452 11.083 1.00 85.94 91 GLU A C 1
ATOM 731 O O . GLU A 1 91 ? 4.862 1.420 11.750 1.00 85.94 91 GLU A O 1
ATOM 736 N N . ARG A 1 92 ? 5.624 2.710 10.081 1.00 87.50 92 ARG A N 1
ATOM 737 C CA . ARG A 1 92 ? 6.779 1.870 9.746 1.00 87.50 92 ARG A CA 1
ATOM 738 C C . ARG A 1 92 ? 7.778 1.851 10.896 1.00 87.50 92 ARG A C 1
ATOM 740 O O . ARG A 1 92 ? 8.165 0.772 11.334 1.00 87.50 92 ARG A O 1
ATOM 747 N N . LEU A 1 93 ? 8.176 3.024 11.394 1.00 88.12 93 LEU A N 1
ATOM 748 C CA . LEU A 1 93 ? 9.170 3.129 12.466 1.00 88.12 93 LEU A CA 1
ATOM 749 C C . LEU A 1 93 ? 8.696 2.440 13.753 1.00 88.12 93 LEU A C 1
ATOM 751 O O . LEU A 1 93 ? 9.481 1.755 14.399 1.00 88.12 93 LEU A O 1
ATOM 755 N N . LYS A 1 94 ? 7.411 2.563 14.107 1.00 88.00 94 LYS A N 1
ATOM 756 C CA . LYS A 1 94 ? 6.809 1.836 15.238 1.00 88.00 94 LYS A CA 1
ATOM 757 C C . LYS A 1 94 ? 6.895 0.322 15.055 1.00 88.00 94 LYS A C 1
ATOM 759 O O . LYS A 1 94 ? 7.198 -0.383 16.011 1.00 88.00 94 LYS A O 1
ATOM 764 N N . LYS A 1 95 ? 6.630 -0.177 13.844 1.00 86.19 95 LYS A N 1
ATOM 765 C CA . LYS A 1 95 ? 6.639 -1.616 13.557 1.00 86.19 95 LYS A CA 1
ATOM 766 C C . LYS A 1 95 ? 8.050 -2.211 13.518 1.00 86.19 95 LYS A C 1
ATOM 768 O O . LYS A 1 95 ? 8.208 -3.349 13.928 1.00 86.19 95 LYS A O 1
ATOM 773 N N . LEU A 1 96 ? 9.050 -1.440 13.082 1.00 86.94 96 LEU A N 1
ATOM 774 C CA . LEU A 1 96 ? 10.466 -1.842 13.066 1.00 86.94 96 LEU A CA 1
ATOM 775 C C . LEU A 1 96 ? 11.160 -1.770 14.437 1.00 86.94 96 LEU A C 1
ATOM 777 O O . LEU A 1 96 ? 12.222 -2.353 14.601 1.00 86.94 96 LEU A O 1
ATOM 781 N N . LYS A 1 97 ? 10.602 -1.027 15.403 1.00 86.06 97 LYS A N 1
ATOM 782 C CA . LYS A 1 97 ? 11.127 -0.927 16.779 1.00 86.06 97 LYS A CA 1
ATOM 783 C C . LYS A 1 97 ? 10.688 -2.076 17.700 1.00 86.06 97 LYS A C 1
ATOM 785 O O . LYS A 1 97 ? 11.121 -2.098 18.849 1.00 86.06 97 LYS A O 1
ATOM 790 N N . LYS A 1 98 ? 9.783 -2.942 17.237 1.00 57.78 98 LYS A N 1
ATOM 791 C CA . LYS A 1 98 ? 9.384 -4.171 17.936 1.00 57.78 98 LYS A CA 1
ATOM 792 C C . LYS A 1 98 ? 10.432 -5.254 17.740 1.00 57.78 98 LYS A C 1
ATOM 794 O O . LYS A 1 98 ? 10.600 -6.030 18.701 1.00 57.78 98 LYS A O 1
#

Sequence (98 aa):
MFFDDIDDFESLDDFVNSIRNNVSCPECVQCGYCCKVTPCYYGKWDDEKERCEYLTEDNKCGIYGKIVEMEKDKEVKMFGSGCCLNYMNPERLKKLKK

Solvent-accessible surface area (backbone atoms only — not comparable to full-atom values): 6238 Å² total; per-residue (Å²): 140,92,76,87,83,78,82,67,61,76,58,50,57,55,49,52,50,50,49,68,76,66,64,76,62,63,80,85,81,49,56,34,55,44,43,56,76,38,91,50,97,86,60,48,80,31,81,92,76,61,26,26,70,48,52,40,96,79,25,37,65,70,55,48,70,59,51,51,62,76,38,63,89,44,94,74,66,77,73,61,46,50,50,46,78,40,82,81,38,65,56,51,55,59,63,73,72,109

pLDDT: mean 80.74, std 13.43, range [44.97, 96.56]

Organism: Thermosipho melanesiensis (strain DSM 12029 / CIP 104789 / BI429) (NCBI:txid391009)

Radius of gyration: 18.01 Å; Cα contacts (8 Å, |Δi|>4): 79; chains: 1; bounding box: 42×45×42 Å

Foldseek 3Di:
DVPPPPPPVVVVVVVVVVCVVPQDQDDDLLLLQCFQPNDDPPFDADPVVNGTPQQDPSSDRNCVVVLCVVCVPPPDRPPSCSRSVCVPDPSVVVSVVD

Mean predicted aligned error: 9.43 Å

Secondary structure (DSSP, 8-state):
--SS----THHHHHHHHHHHHH-PPPP-----GGGTTS--TT--EETTTTEETTB-TTS-BTTHHHHHHHTTT-SS--TTHHHHS-TT-HHHHHHHT-